Protein AF-A0A945I604-F1 (afdb_monomer_lite)

pLDDT: mean 96.68, std 2.6, range [84.12, 98.31]

Sequence (49 aa):
VYKLKLKEVTAEAIERNVCGSPFFFIGDEPFWGNDRLDMIDEWLETGGW

Radius of gyration: 13.28 Å; chains: 1; bounding box: 34×18×30 Å

Structure (mmCIF, N/CA/C/O backbone):
data_AF-A0A945I604-F1
#
_entry.id   AF-A0A945I604-F1
#
loop_
_atom_site.group_PDB
_atom_site.id
_atom_site.type_symbol
_atom_site.label_atom_id
_atom_site.label_alt_id
_atom_site.label_comp_id
_atom_site.label_asym_id
_atom_site.label_entity_id
_atom_site.label_seq_id
_atom_site.pdbx_PDB_ins_code
_atom_site.Cartn_x
_atom_site.Cartn_y
_atom_site.Cartn_z
_atom_site.occupancy
_atom_site.B_iso_or_equiv
_atom_site.auth_seq_id
_atom_site.auth_comp_id
_atom_site.auth_asym_id
_atom_site.auth_atom_id
_atom_site.pdbx_PDB_model_num
ATOM 1 N N . VAL A 1 1 ? -23.469 2.306 11.345 1.00 84.12 1 VAL A N 1
ATOM 2 C CA . VAL A 1 1 ? -23.099 1.857 9.982 1.00 84.12 1 VAL A CA 1
ATOM 3 C C . 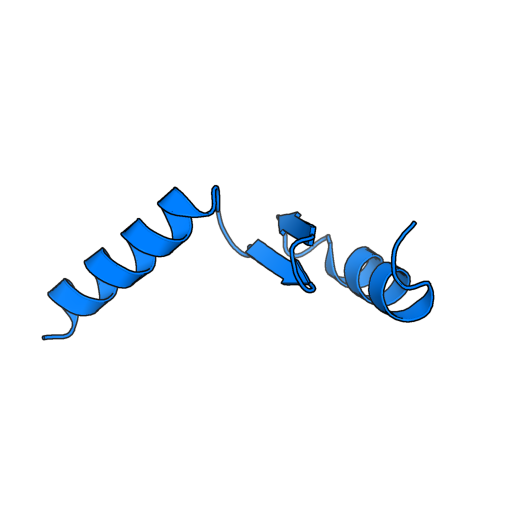VAL A 1 1 ? -21.686 2.308 9.606 1.00 84.12 1 VAL A C 1
ATOM 5 O O . VAL A 1 1 ? -20.801 1.468 9.635 1.00 84.12 1 VAL A O 1
ATOM 8 N N . TYR A 1 2 ? -21.409 3.603 9.394 1.00 94.06 2 TYR A N 1
ATOM 9 C CA . TYR A 1 2 ? -20.084 4.075 8.929 1.00 94.06 2 TYR A CA 1
ATOM 10 C C . TYR A 1 2 ? -18.883 3.693 9.809 1.00 94.06 2 TYR A C 1
ATOM 12 O O . TYR A 1 2 ? -17.876 3.220 9.295 1.00 94.06 2 TYR A O 1
ATOM 20 N N . LYS A 1 3 ? -18.990 3.834 11.139 1.00 97.06 3 LYS A N 1
ATOM 21 C CA . LYS A 1 3 ? -17.907 3.450 12.067 1.00 97.06 3 LYS A CA 1
ATOM 22 C C . LYS A 1 3 ? -17.569 1.956 12.015 1.00 97.06 3 LYS A C 1
ATOM 24 O O . LYS A 1 3 ? -16.415 1.603 12.220 1.00 97.06 3 LYS A O 1
ATOM 29 N N . LEU A 1 4 ? -18.569 1.098 11.791 1.00 97.81 4 LEU A N 1
ATOM 30 C CA . LEU A 1 4 ? -18.353 -0.347 11.679 1.00 97.81 4 LEU A CA 1
ATOM 31 C C . LEU A 1 4 ? -17.617 -0.649 10.374 1.00 97.81 4 LEU A C 1
ATOM 33 O O . LEU A 1 4 ? -16.559 -1.264 10.406 1.00 97.81 4 LEU A O 1
ATOM 37 N N . LYS A 1 5 ? -18.114 -0.091 9.263 1.00 97.75 5 LYS A N 1
ATOM 38 C CA . LYS A 1 5 ? -17.507 -0.286 7.948 1.00 97.75 5 LYS A CA 1
ATOM 39 C C . LYS A 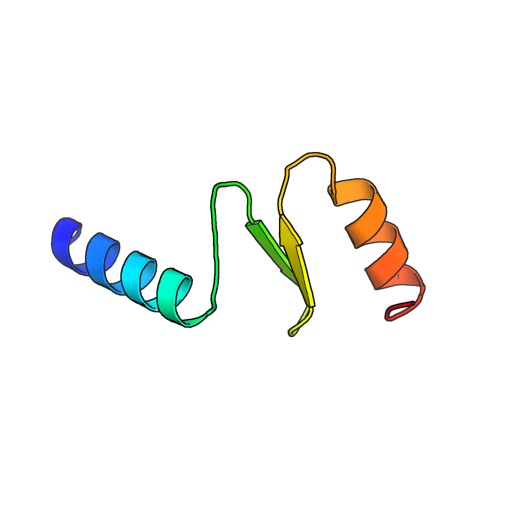1 5 ? -16.054 0.185 7.904 1.00 97.75 5 LYS A C 1
ATOM 41 O O . LYS A 1 5 ? -15.227 -0.514 7.340 1.00 97.75 5 LYS A O 1
ATOM 46 N N . LEU A 1 6 ? -15.739 1.324 8.529 1.00 97.31 6 LEU A N 1
ATOM 47 C CA . LEU A 1 6 ? -14.362 1.813 8.643 1.00 97.31 6 LEU A CA 1
ATOM 48 C C . LEU A 1 6 ? -13.456 0.795 9.355 1.00 97.31 6 LEU A C 1
ATOM 50 O O . LEU A 1 6 ? -12.376 0.499 8.864 1.00 97.31 6 LEU A O 1
ATOM 54 N N . LYS A 1 7 ? -13.906 0.232 10.484 1.00 97.88 7 LYS A N 1
ATOM 55 C CA . LYS A 1 7 ? -13.134 -0.789 11.209 1.00 97.88 7 LYS A CA 1
ATOM 56 C C . LYS A 1 7 ? -12.906 -2.042 10.368 1.00 97.88 7 LYS A C 1
ATOM 58 O O . LYS A 1 7 ? -11.796 -2.553 10.366 1.00 97.88 7 LYS A O 1
ATOM 63 N N . GLU A 1 8 ? -13.937 -2.510 9.667 1.00 98.31 8 GLU A N 1
ATOM 64 C CA . GLU A 1 8 ? -13.861 -3.699 8.811 1.00 98.31 8 GLU A CA 1
ATOM 65 C C . GLU A 1 8 ? -12.850 -3.514 7.675 1.00 98.31 8 GLU A C 1
ATOM 67 O O . GLU A 1 8 ? -11.960 -4.342 7.521 1.00 98.31 8 GLU A O 1
ATOM 72 N N . VAL A 1 9 ? -12.920 -2.403 6.929 1.00 97.38 9 VAL A N 1
ATOM 73 C CA . VAL A 1 9 ? -11.988 -2.172 5.807 1.00 97.38 9 VAL A CA 1
ATOM 74 C C . VAL A 1 9 ? -10.555 -1.918 6.278 1.00 97.38 9 VAL A C 1
ATOM 76 O O . VAL A 1 9 ? -9.609 -2.299 5.598 1.00 97.38 9 VAL A O 1
ATOM 79 N N . THR A 1 10 ? -10.363 -1.303 7.451 1.00 96.88 10 THR A N 1
ATOM 80 C CA . THR A 1 10 ? -9.022 -1.152 8.036 1.00 96.88 10 THR A CA 1
ATOM 81 C C . THR A 1 10 ? -8.459 -2.492 8.509 1.00 96.88 10 THR A C 1
ATOM 83 O O . THR A 1 10 ? -7.268 -2.727 8.335 1.00 96.88 10 THR A O 1
ATOM 86 N N . ALA A 1 11 ? -9.283 -3.381 9.075 1.00 98.12 11 ALA A N 1
ATOM 87 C CA . ALA A 1 11 ? -8.847 -4.724 9.459 1.00 98.12 11 ALA A CA 1
ATOM 88 C C . ALA A 1 11 ? -8.420 -5.551 8.235 1.00 98.12 11 ALA A C 1
ATOM 90 O O . ALA A 1 11 ? -7.338 -6.127 8.248 1.00 98.12 11 ALA A O 1
ATOM 91 N N . GLU A 1 12 ? -9.200 -5.511 7.152 1.00 97.69 12 GLU A N 1
ATOM 92 C CA . GLU A 1 12 ? -8.858 -6.156 5.876 1.00 97.69 12 GLU A CA 1
ATOM 93 C C . GLU A 1 12 ? -7.526 -5.633 5.306 1.00 97.69 12 GLU A C 1
ATOM 95 O O . GLU A 1 12 ? -6.682 -6.404 4.851 1.00 97.69 12 GLU A O 1
ATOM 100 N N . ALA A 1 13 ? -7.289 -4.318 5.370 1.00 97.50 13 ALA A N 1
ATOM 101 C CA . ALA A 1 13 ? -6.021 -3.732 4.940 1.00 97.50 13 ALA A CA 1
ATOM 102 C C . ALA A 1 13 ? -4.831 -4.250 5.772 1.00 97.50 13 ALA A C 1
ATOM 104 O O . ALA A 1 13 ? -3.785 -4.579 5.211 1.00 97.50 13 ALA A O 1
ATOM 105 N N . ILE A 1 14 ? -4.995 -4.372 7.094 1.00 97.19 14 ILE A N 1
ATOM 106 C CA . ILE A 1 14 ? -3.967 -4.925 7.990 1.00 97.19 14 ILE A CA 1
ATOM 107 C C . ILE A 1 14 ? -3.688 -6.398 7.660 1.00 97.19 14 ILE A C 1
ATOM 109 O O . ILE A 1 14 ? -2.526 -6.791 7.605 1.00 97.19 14 ILE A O 1
ATOM 113 N N . GLU A 1 15 ? -4.721 -7.202 7.391 1.00 97.44 15 GLU A N 1
ATOM 114 C CA . GLU A 1 15 ? -4.571 -8.608 6.978 1.00 97.44 15 GLU A CA 1
ATOM 115 C C . GLU A 1 15 ? -3.781 -8.750 5.666 1.00 97.44 15 GLU A C 1
ATOM 117 O O . GLU A 1 15 ? -3.045 -9.718 5.483 1.00 97.44 15 GLU A O 1
ATOM 122 N N . ARG A 1 16 ? -3.861 -7.747 4.784 1.00 96.12 16 ARG A N 1
ATOM 123 C CA . ARG A 1 16 ? -3.063 -7.643 3.551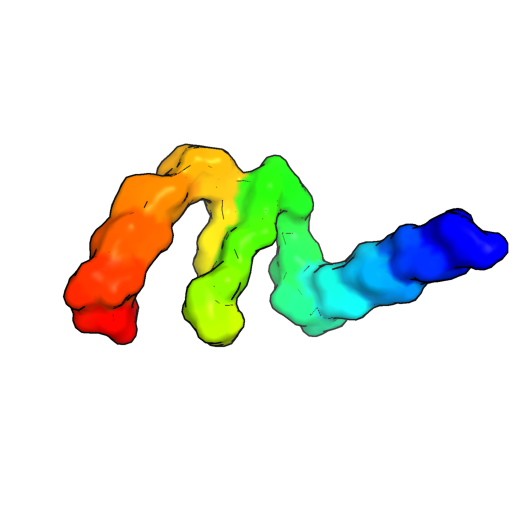 1.00 96.12 16 ARG A CA 1
ATOM 124 C C . ARG A 1 16 ? -1.676 -7.018 3.753 1.00 96.12 16 ARG A C 1
ATOM 126 O O . ARG A 1 16 ? -1.015 -6.697 2.771 1.00 96.12 16 ARG A O 1
ATOM 133 N N . ASN A 1 17 ? -1.220 -6.853 4.996 1.00 96.06 17 ASN A N 1
ATOM 134 C CA . ASN A 1 17 ? 0.055 -6.224 5.367 1.00 96.06 17 ASN A CA 1
ATOM 135 C C . ASN A 1 17 ? 0.204 -4.751 4.936 1.00 96.06 17 ASN A C 1
ATOM 137 O O . ASN A 1 17 ? 1.324 -4.257 4.805 1.00 96.06 17 ASN A O 1
ATOM 141 N N . VAL A 1 18 ? -0.898 -4.018 4.745 1.00 97.88 18 VAL A N 1
ATOM 142 C CA . VAL A 1 18 ? -0.835 -2.568 4.508 1.00 97.88 18 VAL A CA 1
ATOM 143 C C . VAL A 1 18 ? -0.311 -1.862 5.754 1.00 97.88 18 VAL A C 1
ATOM 145 O O . VAL A 1 18 ? -0.784 -2.101 6.868 1.00 97.88 18 VAL A O 1
ATOM 148 N N . CYS A 1 19 ? 0.618 -0.929 5.563 1.00 95.62 19 CYS A N 1
ATOM 149 C CA . CYS A 1 19 ? 1.121 -0.067 6.622 1.00 95.62 19 CYS A CA 1
ATOM 150 C C . CYS A 1 19 ? 1.216 1.395 6.161 1.00 95.62 19 CYS A C 1
ATOM 152 O O . CYS A 1 19 ? 1.470 1.692 4.997 1.00 95.62 19 CYS A O 1
ATOM 154 N N . GLY A 1 20 ? 0.996 2.331 7.086 1.00 96.00 20 GLY A N 1
ATOM 155 C CA . GLY A 1 20 ? 1.072 3.763 6.789 1.00 96.00 20 GLY A CA 1
ATOM 156 C C . GLY A 1 20 ? 0.039 4.248 5.760 1.00 96.00 20 GLY A C 1
ATOM 157 O O . GLY A 1 20 ? -1.027 3.661 5.592 1.00 96.00 20 GLY A O 1
ATOM 158 N N . SER A 1 21 ? 0.330 5.388 5.128 1.00 96.38 21 SER A N 1
ATOM 159 C CA . SER A 1 21 ? -0.490 5.992 4.070 1.00 96.38 21 SER A CA 1
ATOM 160 C C . SER A 1 21 ? 0.327 7.038 3.288 1.00 96.38 21 SER A C 1
ATOM 162 O O . SER A 1 21 ? 1.089 7.766 3.928 1.00 96.38 21 SER A O 1
ATOM 164 N N . PRO A 1 22 ? 0.136 7.193 1.961 1.00 97.25 22 PRO A N 1
ATOM 165 C CA . PRO A 1 22 ? -0.665 6.330 1.087 1.00 97.25 22 PRO A CA 1
ATOM 166 C C . PRO A 1 22 ? 0.047 5.000 0.795 1.00 97.25 22 PRO A C 1
ATOM 168 O O . PRO A 1 22 ? 1.274 4.923 0.848 1.00 97.25 22 PRO A O 1
ATOM 171 N N . PHE A 1 23 ? -0.729 3.959 0.496 1.00 98.19 23 PHE A N 1
ATOM 172 C CA . PHE A 1 23 ? -0.237 2.627 0.146 1.00 98.19 23 PHE A CA 1
ATOM 173 C C . PHE A 1 23 ? -1.038 2.108 -1.047 1.00 98.19 23 PHE A C 1
ATOM 175 O O . PHE A 1 23 ? -2.269 2.175 -1.042 1.00 98.19 23 PHE A O 1
ATOM 182 N N . PHE A 1 24 ? -0.344 1.607 -2.060 1.00 97.81 24 PHE A N 1
ATOM 183 C CA . PHE A 1 24 ? -0.914 1.163 -3.324 1.00 97.81 24 PHE A CA 1
ATOM 184 C C . PHE A 1 24 ? -0.606 -0.316 -3.548 1.00 97.81 24 PHE A C 1
ATOM 186 O O . PHE A 1 24 ? 0.423 -0.816 -3.100 1.00 97.81 24 PHE A O 1
ATOM 193 N N . PHE A 1 25 ? -1.494 -0.997 -4.266 1.00 97.06 25 PHE A N 1
ATOM 194 C CA . PHE A 1 25 ? -1.238 -2.324 -4.813 1.00 97.06 25 PHE A CA 1
ATOM 195 C C . PHE A 1 25 ? -1.419 -2.277 -6.326 1.00 97.06 25 PHE A C 1
ATOM 197 O O . PHE A 1 25 ? -2.473 -1.836 -6.792 1.00 97.06 25 PHE A O 1
ATOM 204 N N . ILE A 1 26 ? -0.431 -2.766 -7.075 1.00 97.00 26 ILE A N 1
ATOM 205 C CA . ILE A 1 26 ? -0.551 -3.047 -8.508 1.00 97.00 26 ILE A CA 1
ATOM 206 C C . ILE A 1 26 ? -0.600 -4.567 -8.673 1.00 97.00 26 ILE A C 1
ATOM 208 O O . ILE A 1 26 ? 0.418 -5.252 -8.614 1.00 97.00 26 ILE A O 1
ATOM 212 N N . GLY A 1 27 ? -1.813 -5.113 -8.805 1.00 94.06 27 GLY A N 1
ATOM 213 C CA . GLY A 1 27 ? -2.032 -6.551 -8.629 1.00 94.06 27 GLY A CA 1
ATOM 214 C C . GLY A 1 27 ? -1.741 -6.955 -7.182 1.00 94.06 27 GLY A C 1
ATOM 215 O O . GLY A 1 27 ? -2.385 -6.441 -6.265 1.00 94.06 27 GLY A O 1
ATOM 216 N N . ASP A 1 28 ? -0.756 -7.832 -6.994 1.00 93.81 28 ASP A N 1
ATOM 217 C CA . ASP A 1 28 ? -0.272 -8.252 -5.674 1.00 93.81 28 ASP A CA 1
ATOM 218 C C . ASP A 1 28 ? 0.979 -7.477 -5.213 1.00 93.81 28 ASP A C 1
ATOM 220 O O . ASP A 1 28 ? 1.388 -7.627 -4.062 1.00 93.81 28 ASP A O 1
ATOM 224 N N . GLU A 1 29 ? 1.564 -6.621 -6.065 1.00 97.19 29 GLU A N 1
ATOM 225 C CA . GLU A 1 29 ? 2.786 -5.872 -5.741 1.00 97.19 29 GLU A CA 1
ATOM 226 C C . GLU A 1 29 ? 2.477 -4.626 -4.885 1.00 97.19 29 GLU A C 1
ATOM 228 O O . GLU A 1 29 ? 1.682 -3.776 -5.312 1.00 97.19 29 GLU A O 1
ATOM 233 N N . PRO A 1 30 ? 3.083 -4.483 -3.689 1.00 97.50 30 PRO A N 1
ATOM 234 C CA . PRO A 1 30 ? 2.851 -3.353 -2.793 1.00 97.50 30 PRO A CA 1
ATOM 235 C C . PRO A 1 30 ? 3.799 -2.163 -3.028 1.00 97.50 30 PRO A C 1
ATOM 237 O O . PRO A 1 30 ? 5.014 -2.317 -3.107 1.00 97.50 30 PRO A O 1
ATOM 240 N N . PHE A 1 31 ? 3.262 -0.941 -2.970 1.00 97.75 31 PHE A N 1
ATOM 241 C CA . PHE A 1 31 ? 4.032 0.308 -2.992 1.00 97.75 31 PHE A CA 1
ATOM 242 C C . PHE A 1 31 ? 3.600 1.227 -1.845 1.00 97.75 31 PHE A C 1
ATOM 244 O O . PHE A 1 31 ? 2.448 1.658 -1.774 1.00 97.75 31 PHE A O 1
ATOM 251 N N . TRP A 1 32 ? 4.529 1.568 -0.948 1.00 98.06 32 TRP A N 1
ATOM 252 C CA . TRP A 1 32 ? 4.270 2.471 0.177 1.00 98.06 32 TRP A CA 1
ATOM 253 C C . TRP A 1 32 ? 4.923 3.838 -0.032 1.00 98.06 32 TRP A C 1
ATOM 255 O O . TRP A 1 32 ? 6.143 3.925 -0.162 1.00 98.06 32 TRP A O 1
ATOM 265 N N . GLY A 1 33 ? 4.111 4.898 0.014 1.00 97.94 33 GLY A N 1
ATOM 266 C CA . GLY A 1 33 ? 4.565 6.284 -0.075 1.00 97.94 33 GLY A CA 1
ATOM 267 C C . GLY A 1 33 ? 4.087 6.995 -1.339 1.00 97.94 33 GLY A C 1
ATOM 268 O O . GLY A 1 33 ? 3.918 6.401 -2.400 1.00 97.94 33 GLY A O 1
ATOM 269 N N . ASN A 1 34 ? 3.850 8.303 -1.223 1.00 97.75 34 ASN A N 1
ATOM 270 C CA . ASN A 1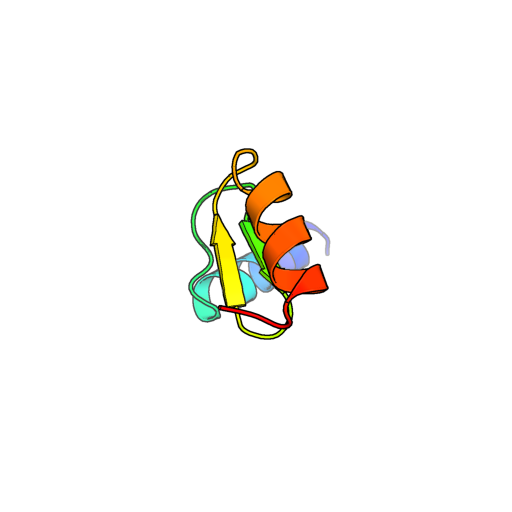 34 ? 3.494 9.144 -2.372 1.00 97.75 34 ASN A CA 1
ATOM 271 C C . ASN A 1 34 ? 4.681 9.342 -3.330 1.00 97.75 34 ASN A C 1
ATOM 273 O O . ASN A 1 34 ? 4.508 9.626 -4.505 1.00 97.75 34 ASN A O 1
ATOM 277 N N . ASP A 1 35 ? 5.896 9.185 -2.822 1.00 97.69 35 ASP A N 1
ATOM 278 C CA . ASP A 1 35 ? 7.162 9.233 -3.549 1.00 97.69 35 ASP A CA 1
ATOM 279 C C . ASP A 1 35 ? 7.453 7.946 -4.346 1.00 97.69 35 ASP A C 1
ATOM 281 O O . ASP A 1 35 ? 8.584 7.719 -4.770 1.00 97.69 35 ASP A O 1
ATOM 285 N N . ARG A 1 36 ? 6.455 7.069 -4.516 1.00 97.44 36 ARG A N 1
ATOM 286 C CA . ARG A 1 36 ? 6.548 5.829 -5.300 1.00 97.44 36 ARG A CA 1
ATOM 287 C C . ARG A 1 36 ? 5.72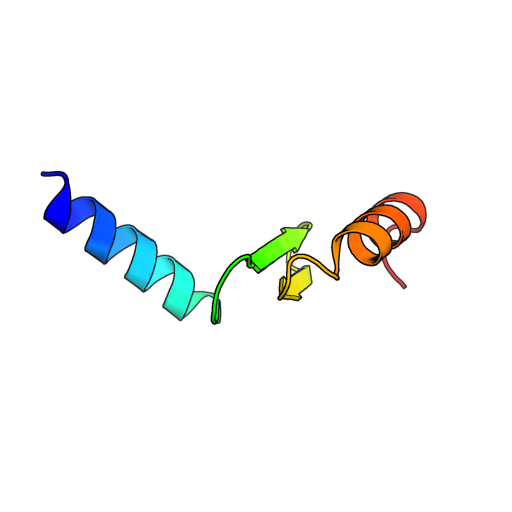0 5.846 -6.581 1.00 97.44 36 ARG A C 1
ATOM 289 O O . ARG A 1 36 ? 5.699 4.838 -7.271 1.00 97.44 36 ARG A O 1
ATOM 296 N N . LEU A 1 37 ? 5.067 6.962 -6.911 1.00 97.94 37 LEU A N 1
ATOM 297 C CA . LE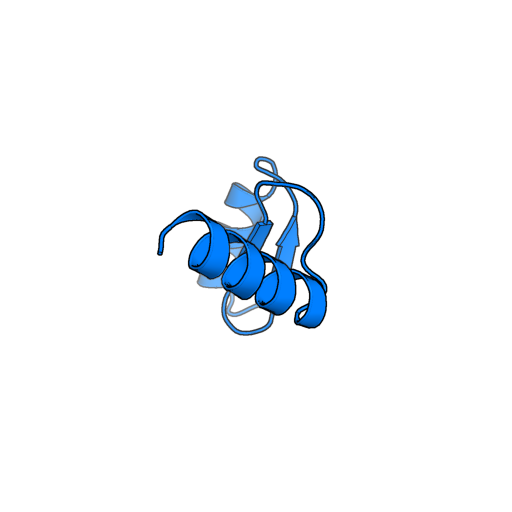U A 1 37 ? 4.250 7.058 -8.126 1.00 97.94 37 LEU A CA 1
ATOM 298 C C . LEU A 1 37 ? 5.083 6.837 -9.399 1.00 97.94 37 LEU A C 1
ATOM 300 O O . LEU A 1 37 ? 4.694 6.011 -10.212 1.00 97.94 37 LEU A O 1
ATOM 304 N N . ASP A 1 38 ? 6.271 7.439 -9.505 1.00 98.06 38 ASP A N 1
ATOM 305 C CA . ASP A 1 38 ? 7.154 7.230 -10.667 1.00 98.06 38 ASP A CA 1
ATOM 306 C C . ASP A 1 38 ? 7.578 5.751 -10.812 1.00 98.06 38 ASP A C 1
ATOM 308 O O . ASP A 1 38 ? 7.626 5.212 -11.911 1.00 98.06 38 ASP A O 1
ATOM 312 N N . MET A 1 39 ? 7.806 5.048 -9.693 1.00 98.12 39 MET A N 1
ATOM 313 C CA . MET A 1 39 ? 8.102 3.607 -9.712 1.00 98.12 39 MET A CA 1
ATOM 314 C C . MET A 1 39 ? 6.891 2.761 -10.122 1.00 98.12 39 MET A C 1
ATOM 316 O O . MET A 1 39 ? 7.061 1.708 -10.729 1.00 98.12 39 MET A O 1
ATOM 320 N N . ILE A 1 40 ? 5.677 3.185 -9.766 1.00 98.19 40 ILE A N 1
ATOM 321 C CA . ILE A 1 40 ? 4.441 2.523 -10.197 1.00 98.19 40 ILE A CA 1
ATOM 322 C C . ILE A 1 40 ? 4.274 2.666 -11.711 1.00 98.19 40 ILE A C 1
ATOM 324 O O . ILE A 1 40 ? 3.912 1.689 -12.365 1.00 98.19 40 ILE A O 1
ATOM 328 N N . ASP A 1 41 ? 4.552 3.849 -12.262 1.00 98.19 41 ASP A N 1
ATOM 329 C CA . ASP A 1 41 ? 4.492 4.086 -13.705 1.00 98.19 41 ASP A CA 1
ATOM 330 C C . ASP A 1 41 ? 5.478 3.168 -14.443 1.00 98.19 41 ASP A C 1
ATOM 332 O O . ASP A 1 41 ? 5.068 2.432 -15.342 1.00 98.19 41 ASP A O 1
ATOM 336 N N . GLU A 1 42 ? 6.738 3.101 -13.997 1.00 98.25 42 GLU A N 1
ATOM 337 C CA . GLU A 1 42 ? 7.729 2.182 -14.576 1.00 98.25 42 GLU A CA 1
ATOM 338 C C . GLU A 1 42 ? 7.298 0.709 -14.451 1.00 98.25 42 GLU A C 1
ATOM 340 O O . GLU A 1 42 ? 7.361 -0.038 -15.427 1.00 98.25 42 GLU A O 1
ATOM 345 N N . TRP A 1 43 ? 6.789 0.290 -13.285 1.00 98.31 43 TRP A N 1
ATOM 346 C CA . TRP A 1 43 ? 6.296 -1.076 -13.070 1.00 98.31 43 TRP A CA 1
ATOM 347 C C . TRP A 1 43 ? 5.173 -1.448 -14.048 1.00 98.31 43 TRP A C 1
ATOM 349 O O . TRP A 1 43 ? 5.133 -2.567 -14.563 1.00 98.31 43 TRP A O 1
ATOM 359 N N . LEU A 1 44 ? 4.242 -0.525 -14.306 1.00 97.75 44 LEU A N 1
ATOM 360 C CA . LEU A 1 44 ? 3.144 -0.730 -15.253 1.00 97.75 44 LEU A CA 1
ATOM 361 C C . LEU A 1 44 ? 3.639 -0.830 -16.701 1.00 97.75 44 LEU A C 1
ATOM 363 O O . LEU A 1 44 ? 3.081 -1.612 -17.471 1.00 97.75 44 LEU A O 1
ATOM 367 N N . GLU A 1 45 ? 4.672 -0.071 -17.071 1.00 98.19 45 GLU A N 1
ATOM 368 C CA . GLU A 1 45 ? 5.266 -0.110 -18.411 1.00 98.19 45 GLU A CA 1
ATOM 369 C C . GLU A 1 45 ? 6.038 -1.406 -18.673 1.00 98.19 45 GLU A C 1
ATOM 371 O O . GLU A 1 45 ? 5.944 -1.975 -19.765 1.00 98.19 45 GLU A O 1
ATOM 376 N N . THR A 1 46 ? 6.789 -1.894 -17.684 1.00 97.62 46 THR A N 1
ATOM 377 C CA . THR A 1 46 ? 7.627 -3.092 -17.831 1.00 97.62 46 THR A CA 1
ATOM 378 C C . THR A 1 46 ? 6.889 -4.389 -17.502 1.00 97.62 46 THR A C 1
ATOM 380 O O . THR A 1 46 ? 7.332 -5.465 -17.905 1.00 97.62 46 THR A O 1
ATOM 383 N N . GLY A 1 47 ? 5.747 -4.305 -16.812 1.00 95.56 47 GLY A N 1
ATOM 384 C CA . GLY A 1 47 ? 5.035 -5.463 -16.268 1.00 95.56 47 GLY A CA 1
ATOM 385 C C . GLY A 1 47 ? 5.683 -6.028 -15.000 1.00 95.56 47 GLY A C 1
ATOM 386 O O . GLY A 1 47 ? 5.497 -7.206 -14.696 1.00 95.56 47 GLY A O 1
ATOM 387 N N . GLY A 1 48 ? 6.436 -5.193 -14.283 1.00 93.00 48 GLY A N 1
ATOM 388 C CA . GLY A 1 48 ? 7.319 -5.579 -13.189 1.00 93.00 48 GLY A CA 1
ATOM 389 C C . GLY A 1 48 ? 8.794 -5.507 -13.565 1.00 93.00 48 GLY A C 1
ATOM 390 O O . GLY A 1 48 ? 9.150 -5.358 -14.737 1.00 93.00 48 GLY A O 1
ATOM 391 N N . TRP A 1 49 ? 9.652 -5.566 -12.553 1.00 87.25 49 TRP A N 1
ATOM 392 C CA . TRP A 1 49 ? 11.094 -5.740 -12.748 1.00 87.25 49 TRP A CA 1
ATOM 393 C C . TRP A 1 49 ? 11.448 -7.213 -12.968 1.00 87.25 49 TRP A C 1
ATOM 395 O O . TRP A 1 49 ? 10.784 -8.081 -12.352 1.00 87.25 49 TRP A O 1
#

Secondary structure (DSSP, 8-state):
-HHHHHHHHHHHHHHTT--SSSEEEETTEEEESGGGHHHHHHHHHHT--

Foldseek 3Di:
DVVVVVVVVVVVCVVLVDDDPDWDDDPNDIDDDPVCVVVVVVCVVVVHD